Protein AF-A0A3A8WMM4-F1 (afdb_monomer_lite)

Sequence (137 aa):
MWRGNKVFSNFISLGCACPAASSMSKYALRSWSGPFDWLVTERFDKVLHCMENGFEGFLEKEDLERFKGSPLKFRDKKSGFVFLHDQEYPFEDRFEELKQKYQKRIDRFMEEIRKPTCFLRSVIATDELSYIVKNKG

Structure (mmCIF, N/CA/C/O backbone):
data_AF-A0A3A8WMM4-F1
#
_entry.id   AF-A0A3A8WMM4-F1
#
loop_
_atom_site.group_PDB
_atom_site.id
_atom_site.type_symbol
_atom_site.label_atom_id
_atom_site.label_alt_id
_atom_site.label_comp_id
_atom_site.label_asym_id
_atom_site.label_entity_id
_atom_site.label_seq_id
_atom_site.pdbx_PDB_ins_code
_atom_site.Cartn_x
_atom_site.Cartn_y
_atom_site.Cartn_z
_atom_site.occupancy
_atom_site.B_iso_or_equiv
_atom_site.auth_seq_id
_atom_site.auth_comp_id
_atom_site.auth_asym_id
_atom_site.auth_atom_id
_atom_site.pdbx_PDB_model_num
ATOM 1 N N . MET A 1 1 ? 35.352 -7.140 -9.644 1.00 38.59 1 MET A N 1
ATOM 2 C CA . MET A 1 1 ? 34.186 -6.248 -9.456 1.00 38.59 1 MET A CA 1
ATOM 3 C C . MET A 1 1 ? 33.245 -6.475 -10.632 1.00 38.59 1 MET A C 1
ATOM 5 O O . MET A 1 1 ? 33.563 -6.040 -11.730 1.00 38.59 1 MET A O 1
ATOM 9 N N . TRP A 1 2 ? 32.175 -7.256 -10.462 1.00 41.44 2 TRP A N 1
ATOM 10 C CA . TRP A 1 2 ? 31.250 -7.553 -11.563 1.00 41.44 2 TRP A CA 1
ATOM 11 C C . TRP A 1 2 ? 30.508 -6.273 -11.972 1.00 41.44 2 TRP A C 1
ATOM 13 O O . TRP A 1 2 ? 29.744 -5.718 -11.189 1.00 41.44 2 TRP A O 1
ATOM 23 N N . ARG A 1 3 ? 30.767 -5.796 -13.193 1.00 47.44 3 ARG A N 1
ATOM 24 C CA . ARG A 1 3 ? 30.033 -4.714 -13.863 1.00 47.44 3 ARG A CA 1
ATOM 25 C C . ARG A 1 3 ? 29.153 -5.334 -14.951 1.00 47.44 3 ARG A C 1
ATOM 27 O O . ARG A 1 3 ? 29.398 -5.145 -16.135 1.00 47.44 3 ARG A O 1
ATOM 34 N N . GLY A 1 4 ? 28.182 -6.150 -14.548 1.00 52.91 4 GLY A N 1
ATOM 35 C CA . GLY A 1 4 ? 27.105 -6.544 -15.457 1.00 52.91 4 GLY A CA 1
ATOM 36 C C . GLY A 1 4 ? 26.182 -5.346 -15.669 1.00 52.91 4 GLY A C 1
ATOM 37 O O . GLY A 1 4 ? 25.879 -4.649 -14.699 1.00 52.91 4 GLY A O 1
ATOM 38 N N . ASN A 1 5 ? 25.760 -5.085 -16.910 1.00 58.12 5 ASN A N 1
ATOM 39 C CA . ASN A 1 5 ? 24.732 -4.082 -17.201 1.00 58.12 5 ASN A CA 1
ATOM 40 C C . ASN A 1 5 ? 23.542 -4.310 -16.266 1.00 58.12 5 ASN A C 1
ATOM 42 O O . ASN A 1 5 ? 22.957 -5.393 -16.249 1.00 58.12 5 ASN A O 1
ATOM 46 N N . LYS A 1 6 ? 23.214 -3.312 -15.443 1.00 62.56 6 LYS A N 1
ATOM 47 C CA . LYS A 1 6 ? 22.119 -3.422 -14.482 1.00 62.56 6 LYS A CA 1
ATOM 48 C C . LYS A 1 6 ? 20.804 -3.400 -15.272 1.00 62.56 6 LYS A C 1
ATOM 50 O O . LYS A 1 6 ? 20.328 -2.333 -15.637 1.00 62.56 6 LYS A O 1
ATOM 55 N N . VAL A 1 7 ? 20.259 -4.581 -15.575 1.00 84.88 7 VAL A N 1
ATOM 56 C CA . VAL A 1 7 ? 19.020 -4.751 -16.366 1.00 84.88 7 VAL A CA 1
ATOM 57 C C . VAL A 1 7 ? 17.821 -4.097 -15.672 1.00 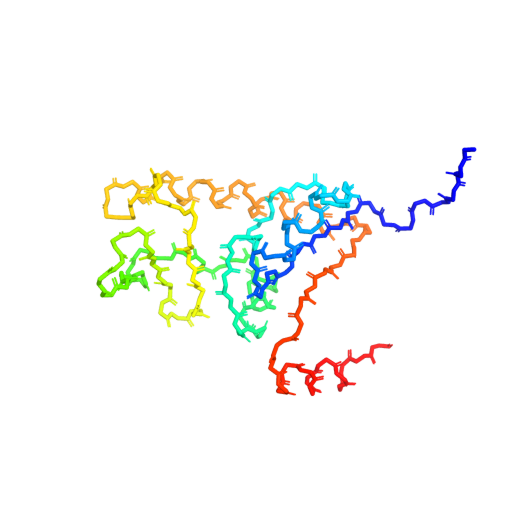84.88 7 VAL A C 1
ATOM 59 O O . VAL A 1 7 ? 16.932 -3.575 -16.334 1.00 84.88 7 VAL A O 1
ATOM 62 N N . PHE A 1 8 ? 17.834 -4.063 -14.336 1.00 87.44 8 PHE A N 1
ATOM 63 C CA . PHE A 1 8 ? 16.804 -3.427 -13.521 1.00 87.44 8 PHE A CA 1
ATOM 64 C C . PHE A 1 8 ? 17.380 -2.278 -12.689 1.00 87.44 8 PHE A C 1
ATOM 66 O O . PHE A 1 8 ? 18.410 -2.411 -12.021 1.00 87.44 8 PHE A O 1
ATOM 73 N N . SER A 1 9 ? 16.684 -1.144 -12.706 1.00 88.00 9 SER A N 1
ATOM 74 C CA . SER A 1 9 ? 16.907 -0.012 -11.807 1.00 88.00 9 SER A CA 1
ATOM 75 C C . SER A 1 9 ? 16.314 -0.265 -10.421 1.00 88.00 9 SER A C 1
ATOM 77 O O . SER A 1 9 ? 16.898 0.171 -9.430 1.00 88.00 9 SER A O 1
ATOM 79 N N . ASN A 1 10 ? 15.203 -1.008 -10.349 1.00 88.75 10 ASN A N 1
ATOM 80 C CA . ASN A 1 10 ? 14.455 -1.233 -9.117 1.00 88.75 10 ASN A CA 1
ATOM 81 C C . ASN A 1 10 ? 14.131 -2.705 -8.871 1.00 88.75 10 ASN A C 1
ATOM 83 O O . ASN A 1 10 ? 13.841 -3.454 -9.801 1.00 88.75 10 ASN A O 1
ATOM 87 N N . PHE A 1 11 ? 14.117 -3.080 -7.593 1.00 89.88 11 PHE A N 1
ATOM 88 C CA . PHE A 1 11 ? 13.538 -4.328 -7.109 1.00 89.88 11 PHE A CA 1
ATOM 89 C C . PHE A 1 11 ? 12.519 -3.983 -6.025 1.00 89.88 11 PHE A C 1
ATOM 91 O O . PHE A 1 11 ? 12.879 -3.407 -4.993 1.00 89.88 11 PHE A O 1
ATOM 98 N N . ILE A 1 12 ? 11.249 -4.295 -6.276 1.00 89.25 12 ILE A N 1
ATOM 99 C CA . ILE A 1 12 ? 10.125 -3.847 -5.446 1.00 89.25 12 ILE A CA 1
ATOM 100 C C . ILE A 1 12 ? 9.295 -5.050 -5.002 1.00 89.25 12 ILE A C 1
ATOM 102 O O . ILE A 1 12 ? 8.977 -5.920 -5.811 1.00 89.25 12 ILE A O 1
ATOM 106 N N . SER A 1 13 ? 8.932 -5.093 -3.718 1.00 87.81 13 SER A N 1
ATOM 107 C CA . SER A 1 13 ? 8.003 -6.096 -3.200 1.00 87.81 13 SER A CA 1
ATOM 108 C C . SER A 1 13 ? 6.564 -5.744 -3.579 1.00 87.81 13 SER A C 1
ATOM 110 O O . SER A 1 13 ? 6.132 -4.606 -3.400 1.00 87.81 13 SER A O 1
ATOM 112 N N . LEU A 1 14 ? 5.798 -6.735 -4.030 1.00 88.00 14 LEU A N 1
ATOM 113 C CA . LEU A 1 14 ? 4.341 -6.652 -4.196 1.00 88.00 14 LEU A CA 1
ATOM 114 C C . LEU A 1 14 ? 3.589 -7.289 -3.012 1.00 88.00 14 LEU A C 1
ATOM 116 O O . LEU A 1 14 ? 2.450 -7.747 -3.140 1.00 88.00 14 LEU A O 1
ATOM 120 N N . GLY A 1 15 ? 4.237 -7.341 -1.846 1.00 80.62 15 GLY A N 1
ATOM 121 C CA . GLY A 1 15 ? 3.640 -7.779 -0.589 1.00 80.62 15 GLY A CA 1
ATOM 122 C C . GLY A 1 15 ? 3.518 -9.296 -0.481 1.00 80.62 15 GLY A C 1
ATOM 123 O O . GLY A 1 15 ? 4.514 -10.016 -0.536 1.00 80.62 15 GLY A O 1
ATOM 124 N N . CYS A 1 16 ? 2.292 -9.773 -0.271 1.00 74.75 16 CYS A N 1
ATOM 125 C CA . CYS A 1 16 ? 1.933 -11.105 0.224 1.00 74.75 16 CYS A CA 1
ATOM 126 C C . CYS A 1 16 ? 2.277 -11.322 1.699 1.00 74.75 16 CYS A C 1
ATOM 128 O O . CYS A 1 16 ? 1.391 -11.673 2.476 1.00 74.75 16 CYS A O 1
ATOM 130 N N . ALA A 1 17 ? 3.525 -11.078 2.096 1.00 75.00 17 ALA A N 1
ATOM 131 C CA . ALA A 1 17 ? 3.946 -11.147 3.487 1.00 75.00 17 ALA A CA 1
ATOM 132 C C . ALA A 1 17 ? 5.220 -10.318 3.742 1.00 75.00 17 ALA A C 1
ATOM 134 O O . ALA A 1 17 ? 6.117 -10.243 2.898 1.00 75.00 17 ALA A O 1
ATOM 135 N N . CYS A 1 18 ? 5.353 -9.767 4.954 1.00 68.69 18 CYS A N 1
ATOM 136 C CA . CYS A 1 18 ? 6.519 -8.976 5.368 1.00 68.69 18 CYS A CA 1
ATOM 137 C C . CYS A 1 18 ? 7.892 -9.699 5.323 1.00 68.69 18 CYS A C 1
ATOM 139 O O . CYS A 1 18 ? 8.910 -9.000 5.212 1.00 68.69 18 CYS A O 1
ATOM 141 N N . PRO A 1 19 ? 8.006 -11.051 5.329 1.00 75.19 19 PRO A N 1
ATOM 142 C CA . PRO A 1 19 ? 9.292 -11.721 5.137 1.00 75.19 19 PRO A CA 1
ATOM 143 C C . PRO A 1 19 ? 9.917 -11.483 3.760 1.00 75.19 19 PRO A C 1
ATOM 145 O O . PRO A 1 19 ? 11.144 -11.502 3.662 1.00 75.19 19 PRO A O 1
ATOM 148 N N . ALA A 1 20 ? 9.125 -11.219 2.712 1.00 72.50 20 ALA A N 1
ATOM 149 C CA . ALA A 1 20 ? 9.661 -10.908 1.386 1.00 72.50 20 ALA A CA 1
ATOM 150 C C . ALA A 1 20 ? 10.460 -9.594 1.425 1.00 72.50 20 ALA A C 1
ATOM 152 O O . ALA A 1 20 ? 11.654 -9.576 1.120 1.00 72.50 20 ALA A O 1
ATOM 153 N N . ALA A 1 21 ? 9.846 -8.518 1.929 1.00 72.00 21 ALA A N 1
ATOM 154 C CA . ALA A 1 21 ? 10.505 -7.222 2.095 1.00 72.00 21 ALA A CA 1
ATOM 155 C C . ALA A 1 21 ? 11.683 -7.281 3.090 1.00 72.00 21 ALA A C 1
ATOM 157 O O . ALA A 1 21 ? 12.738 -6.677 2.858 1.00 72.00 21 ALA A O 1
ATOM 158 N N . SER A 1 22 ? 11.545 -8.056 4.172 1.00 72.12 22 SER A N 1
ATOM 159 C CA . SER A 1 22 ? 12.628 -8.293 5.138 1.00 72.12 22 SER A CA 1
ATOM 160 C C . SER A 1 22 ? 13.824 -9.001 4.496 1.00 72.12 22 SER A C 1
ATOM 162 O O . SER A 1 22 ? 14.967 -8.583 4.684 1.00 72.12 22 SER A O 1
ATOM 164 N N . SER A 1 23 ? 13.576 -10.024 3.676 1.00 75.56 23 SER A N 1
ATOM 165 C CA . SER A 1 23 ? 14.625 -10.760 2.962 1.00 75.56 23 SER A CA 1
ATOM 166 C C . SER A 1 23 ? 15.316 -9.873 1.931 1.00 75.56 23 SER A C 1
ATOM 168 O O . SER A 1 23 ? 16.542 -9.792 1.912 1.00 75.56 23 SER A O 1
ATOM 170 N N . MET A 1 24 ? 14.552 -9.120 1.136 1.00 76.06 24 MET A N 1
ATOM 171 C CA . MET A 1 24 ? 15.120 -8.165 0.180 1.00 76.06 24 MET A CA 1
ATOM 172 C C . MET A 1 24 ? 15.991 -7.105 0.869 1.00 76.06 24 MET A C 1
ATOM 174 O O . MET A 1 24 ? 17.032 -6.730 0.332 1.00 76.06 24 MET A O 1
ATOM 178 N N . SER A 1 25 ? 15.600 -6.645 2.063 1.00 74.50 25 SER A N 1
ATOM 179 C CA . SER A 1 25 ? 16.412 -5.722 2.873 1.00 74.50 25 SER A CA 1
ATOM 180 C C . SER A 1 25 ? 17.721 -6.364 3.317 1.00 74.50 25 SER A C 1
ATOM 182 O O . SER A 1 25 ? 18.783 -5.770 3.147 1.00 74.50 25 SER A O 1
ATOM 184 N N . LYS A 1 26 ? 17.652 -7.592 3.848 1.00 76.88 26 LYS A N 1
ATOM 185 C CA . LYS A 1 26 ? 18.814 -8.343 4.340 1.00 76.88 26 LYS A CA 1
ATOM 186 C C . LYS A 1 26 ? 19.876 -8.546 3.258 1.00 76.88 26 LYS A C 1
ATOM 188 O O . LYS A 1 26 ? 21.063 -8.494 3.558 1.00 76.88 26 LYS A O 1
ATOM 193 N N . TYR A 1 27 ? 19.454 -8.755 2.013 1.00 80.44 27 TYR A N 1
ATOM 194 C CA . TYR A 1 27 ? 20.355 -8.988 0.881 1.00 80.44 27 TYR A CA 1
ATOM 195 C C . TYR A 1 27 ? 20.645 -7.729 0.047 1.00 80.44 27 TYR A C 1
ATOM 197 O O . TYR A 1 27 ? 21.159 -7.848 -1.060 1.00 80.44 27 TYR A O 1
ATOM 205 N N . ALA A 1 28 ? 20.322 -6.531 0.558 1.00 78.19 28 ALA A N 1
ATOM 206 C CA . ALA A 1 28 ? 20.517 -5.244 -0.128 1.00 78.19 28 ALA A CA 1
ATOM 207 C C . ALA A 1 28 ? 19.881 -5.168 -1.534 1.00 78.19 28 ALA A C 1
ATOM 209 O O . ALA A 1 28 ? 20.305 -4.388 -2.386 1.00 78.19 28 ALA A O 1
ATOM 210 N N . LEU A 1 29 ? 18.845 -5.977 -1.771 1.00 77.25 29 LEU A N 1
ATOM 211 C CA . LEU A 1 29 ? 18.072 -5.979 -3.010 1.00 77.25 29 LEU A CA 1
ATOM 212 C C . LEU A 1 29 ? 16.959 -4.937 -2.961 1.00 77.25 29 LEU A C 1
ATOM 214 O O . LEU A 1 29 ? 16.565 -4.420 -3.996 1.00 77.25 29 LEU A O 1
ATOM 218 N N . ARG A 1 30 ? 16.450 -4.605 -1.771 1.00 79.31 30 ARG A N 1
ATOM 219 C CA . ARG A 1 30 ? 15.355 -3.644 -1.633 1.00 79.31 30 ARG A CA 1
ATOM 220 C C . ARG A 1 30 ? 15.831 -2.219 -1.907 1.00 79.31 30 ARG A C 1
ATOM 222 O O . ARG A 1 30 ? 16.600 -1.670 -1.122 1.00 79.31 30 ARG A O 1
ATOM 229 N N . SER A 1 31 ? 15.304 -1.601 -2.964 1.00 78.94 31 SER A N 1
ATOM 230 C CA . SER A 1 31 ? 15.635 -0.213 -3.305 1.00 78.94 31 SER A CA 1
ATOM 231 C C . SER A 1 31 ? 15.124 0.789 -2.259 1.00 78.94 31 SER A C 1
ATOM 233 O O . SER A 1 31 ? 15.801 1.771 -1.960 1.00 78.94 31 SER A O 1
ATOM 235 N N . TRP A 1 32 ? 13.912 0.578 -1.733 1.00 85.88 32 TRP A N 1
ATOM 236 C CA . TRP A 1 32 ? 13.233 1.461 -0.776 1.00 85.88 32 TRP A CA 1
ATOM 237 C C . TRP A 1 32 ? 11.954 0.814 -0.217 1.00 85.88 32 TRP A C 1
ATOM 239 O O . TRP A 1 32 ? 11.556 -0.253 -0.675 1.00 85.88 32 TRP A O 1
ATOM 249 N N . SER A 1 33 ? 11.328 1.450 0.785 1.00 84.69 33 SER A N 1
ATOM 250 C CA . SER A 1 33 ? 10.089 0.958 1.406 1.00 84.69 33 SER A CA 1
ATOM 251 C C . SER A 1 33 ? 8.847 1.200 0.544 1.00 84.69 33 SER A C 1
ATOM 253 O O . SER A 1 33 ? 8.334 2.320 0.530 1.00 84.69 33 SER A O 1
ATOM 255 N N . GLY A 1 34 ? 8.365 0.150 -0.125 1.00 89.19 34 GLY A N 1
ATOM 256 C CA . GLY A 1 34 ? 7.174 0.137 -0.981 1.00 89.19 34 GLY A CA 1
ATOM 257 C C . GLY A 1 34 ? 5.840 0.338 -0.250 1.00 89.19 34 GLY A C 1
ATOM 258 O O . GLY A 1 34 ? 5.771 0.130 0.966 1.00 89.19 34 GLY A O 1
ATOM 259 N N . PRO A 1 35 ? 4.752 0.684 -0.971 1.00 92.38 35 PRO A N 1
ATOM 260 C CA . PRO A 1 35 ? 3.402 0.694 -0.403 1.00 92.38 35 PRO A CA 1
ATOM 261 C C . PRO A 1 35 ? 2.960 -0.706 0.057 1.00 92.38 35 PRO A C 1
ATOM 263 O 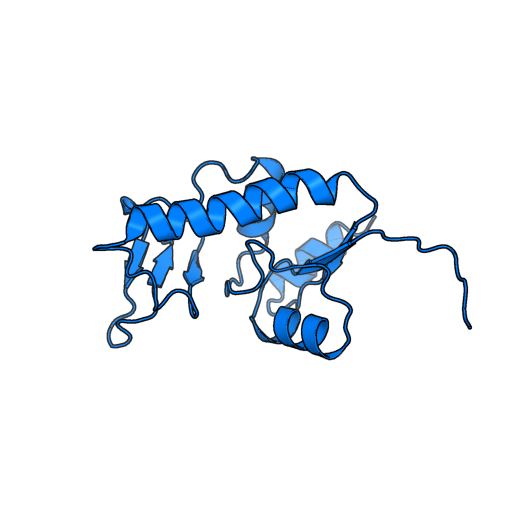O . PRO A 1 35 ? 2.249 -0.815 1.048 1.00 92.38 35 PRO A O 1
ATOM 266 N N . PHE A 1 36 ? 3.445 -1.777 -0.585 1.00 91.50 36 PHE A N 1
ATOM 267 C CA . PHE A 1 36 ? 3.083 -3.162 -0.255 1.00 91.50 36 PHE A CA 1
ATOM 268 C C . PHE A 1 36 ? 4.058 -3.881 0.693 1.00 91.50 36 PHE A C 1
ATOM 270 O O . PHE A 1 36 ? 3.751 -4.978 1.150 1.00 91.50 36 PHE A O 1
ATOM 277 N N . ASP A 1 37 ? 5.217 -3.295 1.019 1.00 83.88 37 ASP A N 1
ATOM 278 C CA . ASP A 1 37 ? 6.294 -3.963 1.780 1.00 83.88 37 ASP A CA 1
ATOM 279 C C . ASP A 1 37 ? 5.848 -4.531 3.134 1.00 83.88 37 ASP A C 1
ATOM 281 O O . ASP A 1 37 ? 6.359 -5.553 3.594 1.00 83.88 37 ASP A O 1
ATOM 285 N N . TRP A 1 38 ? 4.912 -3.839 3.778 1.00 81.31 38 TRP A N 1
ATOM 286 C CA . TRP A 1 38 ? 4.454 -4.126 5.136 1.00 81.31 38 TRP A CA 1
ATOM 287 C C . TRP A 1 38 ? 2.996 -4.584 5.178 1.00 81.31 38 TRP A C 1
ATOM 289 O O . TRP A 1 38 ? 2.428 -4.710 6.265 1.00 81.31 38 TRP A O 1
ATOM 299 N N . LEU A 1 39 ? 2.413 -4.835 4.003 1.00 87.19 39 LEU A N 1
ATOM 300 C CA . LEU A 1 39 ? 1.051 -5.319 3.856 1.00 87.19 39 LEU A CA 1
ATOM 301 C C . LEU A 1 39 ? 1.047 -6.834 3.707 1.00 87.19 39 LEU A C 1
ATOM 303 O O . LEU A 1 39 ? 1.825 -7.415 2.946 1.00 87.19 39 LEU A O 1
ATOM 307 N N . VAL A 1 40 ? 0.130 -7.473 4.422 1.00 87.31 40 VAL A N 1
ATOM 308 C CA . VAL A 1 40 ? -0.194 -8.885 4.213 1.00 87.31 40 VAL A CA 1
ATOM 309 C C . VAL A 1 40 ? -1.465 -8.958 3.380 1.00 87.31 40 VAL A C 1
ATOM 311 O O . VAL A 1 40 ? -2.456 -8.301 3.701 1.00 87.31 40 VAL A O 1
ATOM 314 N N . THR A 1 41 ? -1.413 -9.717 2.284 1.00 86.38 41 THR A N 1
ATOM 315 C CA . THR A 1 41 ? -2.561 -9.921 1.395 1.00 86.38 41 THR A CA 1
ATOM 316 C C . THR A 1 41 ? -2.393 -11.135 0.487 1.00 86.38 41 THR A C 1
ATOM 318 O O . THR A 1 41 ? -1.427 -11.247 -0.271 1.00 86.38 41 THR A O 1
ATOM 321 N N . GLU A 1 42 ? -3.389 -12.012 0.512 1.00 83.31 42 GLU A N 1
ATOM 322 C CA . GLU A 1 42 ? -3.552 -13.114 -0.447 1.00 83.31 42 GLU A CA 1
ATOM 323 C C . GLU A 1 42 ? -4.190 -12.638 -1.763 1.00 83.31 42 GLU A C 1
ATOM 325 O O . GLU A 1 42 ? -4.156 -13.332 -2.772 1.00 83.31 42 GLU A O 1
ATOM 330 N N . ARG A 1 43 ? -4.744 -11.421 -1.782 1.00 86.88 43 ARG A N 1
ATOM 331 C CA . ARG A 1 43 ? -5.499 -10.865 -2.907 1.00 86.88 43 ARG A CA 1
ATOM 332 C C . ARG A 1 43 ? -4.572 -10.211 -3.925 1.00 86.88 43 ARG A C 1
ATOM 334 O O . ARG A 1 43 ? -4.424 -8.988 -3.953 1.00 86.88 43 ARG A O 1
ATOM 341 N N . PHE A 1 44 ? -3.926 -11.029 -4.755 1.00 89.44 44 PHE A N 1
ATOM 342 C CA . PHE A 1 44 ? -3.070 -10.525 -5.833 1.00 89.44 44 PHE A CA 1
ATOM 343 C C . PHE A 1 44 ? -3.843 -9.648 -6.831 1.00 89.44 44 PHE A C 1
ATOM 345 O O . PHE A 1 44 ? -3.326 -8.624 -7.268 1.00 89.44 44 PHE A O 1
ATOM 352 N N . ASP A 1 45 ? -5.113 -9.969 -7.093 1.00 90.50 45 ASP A N 1
ATOM 353 C CA . ASP A 1 45 ? -6.028 -9.148 -7.895 1.00 90.50 45 ASP A CA 1
ATOM 354 C C . ASP A 1 45 ? -6.142 -7.710 -7.369 1.00 90.50 45 ASP A C 1
ATOM 356 O O . ASP A 1 45 ? -6.153 -6.759 -8.145 1.00 90.50 45 ASP A O 1
ATOM 360 N N . LYS A 1 46 ? -6.167 -7.529 -6.043 1.00 92.62 46 LYS A N 1
ATOM 361 C CA . LYS A 1 46 ? -6.237 -6.201 -5.419 1.00 92.62 46 LYS A CA 1
ATOM 362 C C . LYS A 1 46 ? -4.923 -5.439 -5.516 1.00 92.62 46 LYS A C 1
ATOM 364 O O . LYS A 1 46 ? -4.949 -4.223 -5.668 1.00 92.62 46 LYS A O 1
ATOM 369 N N . VAL A 1 47 ? -3.789 -6.136 -5.471 1.00 92.81 47 VAL A N 1
ATOM 370 C CA . VAL A 1 47 ? -2.476 -5.520 -5.708 1.00 92.81 47 VAL A CA 1
ATOM 371 C C . VAL A 1 47 ? -2.380 -5.004 -7.143 1.00 92.81 47 VAL A C 1
ATOM 373 O O . VAL A 1 47 ? -2.012 -3.848 -7.340 1.00 92.81 47 VAL A O 1
ATOM 376 N N . LEU A 1 48 ? -2.766 -5.824 -8.128 1.00 92.25 48 LEU A N 1
ATOM 377 C CA . LEU A 1 48 ? -2.802 -5.416 -9.535 1.00 92.25 48 LEU A CA 1
ATOM 378 C C . LEU A 1 48 ? -3.761 -4.245 -9.754 1.00 92.25 48 LEU A C 1
ATOM 380 O O . LEU A 1 48 ? -3.361 -3.249 -10.345 1.00 92.25 48 LEU A O 1
ATOM 384 N N . HIS A 1 49 ? -4.966 -4.311 -9.183 1.00 94.38 49 HIS A N 1
ATOM 385 C CA . HIS A 1 49 ? -5.946 -3.231 -9.278 1.00 94.38 49 HIS A CA 1
ATOM 386 C C . HIS A 1 49 ? -5.386 -1.888 -8.791 1.00 94.38 49 HIS A C 1
ATOM 388 O O . HIS A 1 49 ? -5.525 -0.892 -9.493 1.00 94.38 49 HIS A O 1
ATOM 394 N N . CYS A 1 50 ? -4.696 -1.864 -7.641 1.00 95.38 50 CYS A N 1
ATOM 395 C CA . CYS A 1 50 ? -4.032 -0.653 -7.149 1.00 95.38 50 CYS A CA 1
ATOM 396 C C . CYS A 1 50 ? -2.961 -0.135 -8.117 1.00 95.38 50 CYS A C 1
ATOM 398 O O . CYS A 1 50 ? -2.805 1.069 -8.285 1.00 95.38 50 CYS A O 1
ATOM 400 N N . MET A 1 51 ? -2.193 -1.023 -8.746 1.00 94.44 51 MET A N 1
ATOM 401 C CA . MET A 1 51 ? -1.159 -0.609 -9.696 1.00 94.44 51 MET A CA 1
ATOM 402 C C . MET A 1 51 ? -1.763 -0.049 -10.990 1.00 94.44 51 MET A C 1
ATOM 404 O O . MET A 1 51 ? -1.265 0.941 -11.518 1.00 94.44 51 MET A O 1
ATOM 408 N N . GLU A 1 52 ? -2.836 -0.665 -11.483 1.00 94.50 52 GLU A N 1
ATOM 409 C CA . GLU A 1 52 ? -3.519 -0.293 -12.726 1.00 94.50 52 GLU A CA 1
ATOM 410 C C . GLU A 1 52 ? -4.325 1.003 -12.591 1.00 94.50 52 GLU A C 1
ATOM 412 O O . GLU A 1 52 ? -4.356 1.801 -13.526 1.00 94.50 52 GLU A O 1
ATOM 417 N N . ASN A 1 53 ? -4.947 1.236 -11.430 1.00 96.00 53 ASN A N 1
ATOM 418 C CA . ASN A 1 53 ? -5.766 2.423 -11.171 1.00 96.00 53 ASN A CA 1
ATOM 419 C C . ASN A 1 53 ? -5.006 3.570 -10.477 1.00 96.00 53 ASN A C 1
ATOM 421 O O . ASN A 1 53 ? -5.608 4.579 -10.122 1.00 96.00 53 ASN A O 1
ATOM 425 N N . GLY A 1 54 ? -3.697 3.424 -10.242 1.00 95.31 54 GLY A N 1
ATOM 426 C CA . GLY A 1 54 ? -2.900 4.445 -9.557 1.00 95.31 54 GLY A CA 1
ATOM 427 C C . GLY A 1 54 ? -3.248 4.625 -8.074 1.00 95.31 54 GLY A C 1
ATOM 428 O O . GLY A 1 54 ? -3.110 5.726 -7.550 1.00 95.31 54 GLY A O 1
ATOM 429 N N . PHE A 1 55 ? -3.650 3.548 -7.396 1.00 96.00 55 PHE A N 1
ATOM 430 C CA . PHE A 1 55 ? -4.035 3.488 -5.982 1.00 96.00 55 PHE A CA 1
ATOM 431 C C . PHE A 1 55 ? -5.304 4.285 -5.642 1.00 96.00 55 PHE A C 1
ATOM 433 O O . PHE A 1 55 ? -5.501 4.682 -4.493 1.00 96.00 55 PHE A O 1
ATOM 440 N N . GLU A 1 56 ? -6.193 4.493 -6.614 1.00 94.44 56 GLU A N 1
ATOM 441 C CA . GLU A 1 56 ? -7.499 5.099 -6.357 1.00 94.44 56 GLU A CA 1
ATOM 442 C C . GLU A 1 56 ? -8.289 4.264 -5.332 1.00 94.44 56 GLU A C 1
ATOM 444 O O . GLU A 1 56 ? -8.405 3.040 -5.458 1.00 94.44 56 GLU A O 1
ATOM 449 N N . GLY A 1 57 ? -8.806 4.932 -4.293 1.00 91.56 57 GLY A N 1
ATOM 450 C CA . GLY A 1 57 ? -9.542 4.301 -3.194 1.00 91.56 57 GLY A CA 1
ATOM 451 C C . GLY A 1 57 ? -8.682 3.468 -2.237 1.00 91.56 57 GLY A C 1
ATOM 452 O O . GLY A 1 57 ? -9.220 2.674 -1.464 1.00 91.56 57 GLY A O 1
ATOM 453 N N . PHE A 1 58 ? -7.352 3.590 -2.290 1.00 94.19 58 PHE A N 1
ATOM 454 C CA . PHE A 1 58 ? -6.463 2.929 -1.338 1.00 94.19 58 PHE A CA 1
ATOM 455 C C . PHE A 1 58 ? -6.504 3.628 0.028 1.00 94.19 58 PHE A C 1
ATOM 457 O O . PHE A 1 58 ? -6.271 4.833 0.117 1.00 94.19 58 PHE A O 1
ATOM 464 N N . LEU A 1 59 ? -6.681 2.842 1.101 1.00 93.44 59 LEU A N 1
ATOM 465 C CA . LEU A 1 59 ? -6.634 3.311 2.492 1.00 93.44 59 LEU A CA 1
ATOM 466 C C . LEU A 1 59 ? -7.701 4.385 2.795 1.00 93.44 59 LEU A C 1
ATOM 468 O O . LEU A 1 59 ? -7.388 5.465 3.294 1.00 93.44 59 LEU A O 1
ATOM 472 N N . GLU A 1 60 ? -8.970 4.078 2.523 1.00 95.25 60 GLU A N 1
ATOM 473 C CA . GLU A 1 60 ? -10.101 4.925 2.928 1.00 95.25 60 GLU A CA 1
ATOM 474 C C . GLU A 1 60 ? -10.519 4.639 4.374 1.00 95.25 60 GLU A C 1
ATOM 476 O O . GLU A 1 60 ? -10.661 3.479 4.772 1.00 95.25 60 GLU A O 1
ATOM 481 N N . LYS A 1 61 ? -10.710 5.694 5.180 1.00 94.81 61 LYS A N 1
ATOM 482 C CA . LYS A 1 61 ? -10.895 5.579 6.640 1.00 94.81 61 LYS A CA 1
ATOM 483 C C . LYS A 1 61 ? -12.109 4.722 6.996 1.00 94.81 61 LYS A C 1
ATOM 485 O O . LYS A 1 61 ? -12.065 3.947 7.947 1.00 94.81 61 LYS A O 1
ATOM 490 N N . GLU A 1 62 ? -13.174 4.838 6.215 1.00 95.00 62 GLU A N 1
ATOM 491 C CA . GLU A 1 62 ? -14.459 4.157 6.394 1.00 95.00 62 GLU A CA 1
ATOM 492 C C . GLU A 1 62 ? -14.359 2.641 6.129 1.00 95.00 62 GLU A C 1
ATOM 494 O O . GLU A 1 62 ? -15.159 1.833 6.630 1.00 95.00 62 GLU A O 1
ATOM 499 N N . ASP A 1 63 ? -13.342 2.240 5.366 1.00 95.19 63 ASP A N 1
ATOM 500 C CA . ASP A 1 63 ? -13.066 0.854 5.015 1.00 95.19 63 ASP A CA 1
ATOM 501 C C . ASP A 1 63 ? -12.096 0.173 5.989 1.00 95.19 63 ASP A C 1
ATOM 503 O O . ASP A 1 63 ? -11.937 -1.050 5.926 1.00 95.19 63 ASP A O 1
ATOM 507 N N . LEU A 1 64 ? -11.510 0.915 6.936 1.00 94.50 64 LEU A N 1
ATOM 508 C CA . LEU A 1 64 ? -10.595 0.369 7.936 1.00 94.50 64 LEU A CA 1
ATOM 509 C C . LEU A 1 64 ? -11.333 -0.248 9.124 1.00 94.50 64 LEU A C 1
ATOM 511 O O . LEU A 1 64 ? -12.299 0.299 9.655 1.00 94.50 64 LEU A O 1
ATOM 515 N N . GLU A 1 65 ? -10.841 -1.396 9.585 1.00 93.25 65 GLU A N 1
ATOM 516 C CA . GLU A 1 65 ? -11.314 -2.020 10.816 1.00 93.25 65 GLU A CA 1
ATOM 517 C C . GLU A 1 65 ? -10.193 -2.671 11.629 1.00 93.25 65 GLU A C 1
ATOM 519 O O . GLU A 1 65 ? -9.216 -3.204 11.096 1.00 93.25 65 GLU A O 1
ATOM 524 N N . ARG A 1 66 ? -10.355 -2.653 12.955 1.00 91.62 66 ARG A N 1
ATOM 525 C CA . ARG A 1 66 ? -9.431 -3.282 13.902 1.00 91.62 66 ARG A CA 1
ATOM 526 C C . ARG A 1 66 ? -9.632 -4.790 13.963 1.00 91.62 66 ARG A C 1
ATOM 528 O O . ARG A 1 66 ? -10.753 -5.295 13.922 1.00 91.62 66 ARG A O 1
ATOM 535 N N . PHE A 1 67 ? -8.540 -5.512 14.190 1.00 86.81 67 PHE A N 1
ATOM 536 C CA . PHE A 1 67 ? -8.637 -6.910 14.595 1.00 86.81 67 PHE A CA 1
ATOM 537 C C . PHE A 1 67 ? -9.068 -7.003 16.061 1.00 86.81 67 PHE A C 1
ATOM 539 O O . PHE A 1 67 ? -8.469 -6.378 16.941 1.00 86.81 67 PHE A O 1
ATOM 546 N N . LYS A 1 68 ? -10.073 -7.838 16.348 1.00 81.75 68 LYS A N 1
ATOM 547 C CA . LYS A 1 68 ? -10.459 -8.152 17.731 1.00 81.75 68 LYS A CA 1
ATOM 548 C C . LYS A 1 68 ? -9.248 -8.708 18.489 1.00 81.75 68 LYS A C 1
ATOM 550 O O . LYS A 1 68 ? -8.593 -9.632 18.017 1.00 81.75 68 LYS A O 1
ATOM 555 N N . GLY A 1 69 ? -8.940 -8.128 19.649 1.00 78.50 69 GLY A N 1
ATOM 556 C CA . GLY A 1 69 ? -7.808 -8.547 20.483 1.00 78.50 69 GLY A CA 1
ATOM 557 C C . GLY A 1 69 ? -6.423 -8.138 19.964 1.00 78.50 69 GLY A C 1
ATOM 558 O O . GLY A 1 69 ? -5.423 -8.532 20.557 1.00 78.50 69 GLY A O 1
ATOM 559 N N . SER A 1 70 ? -6.327 -7.344 18.889 1.00 78.69 70 SER A N 1
ATOM 560 C CA . SER A 1 70 ? -5.050 -6.799 18.417 1.00 78.69 70 SER A CA 1
ATOM 561 C C . SER A 1 70 ? -5.183 -5.307 18.092 1.00 78.69 70 SER A C 1
ATOM 563 O O . SER A 1 70 ? -5.394 -4.942 16.935 1.00 78.69 70 SER A O 1
ATOM 565 N N . PRO A 1 71 ? -5.047 -4.421 19.101 1.00 71.69 71 PRO A N 1
ATOM 566 C CA . PRO A 1 71 ? -5.325 -2.991 18.945 1.00 71.69 71 PRO A CA 1
ATOM 567 C C . PRO A 1 71 ? -4.382 -2.299 17.961 1.00 71.69 71 PRO A C 1
ATOM 569 O O . PRO A 1 71 ? -4.692 -1.228 17.464 1.00 71.69 71 PRO A O 1
ATOM 572 N N . LEU A 1 72 ? -3.242 -2.913 17.648 1.00 78.81 72 LEU A N 1
ATOM 573 C CA . LEU A 1 72 ? -2.210 -2.326 16.801 1.00 78.81 72 LEU A CA 1
ATOM 574 C C . LEU A 1 72 ? -2.284 -2.787 15.338 1.00 78.81 72 LEU A C 1
ATOM 576 O O . LEU A 1 72 ? -1.529 -2.293 14.507 1.00 78.81 72 LEU A O 1
ATOM 580 N N . LYS A 1 73 ? -3.187 -3.720 15.017 1.00 89.12 73 LYS A N 1
ATOM 581 C CA . LYS A 1 73 ? -3.390 -4.241 13.662 1.00 89.12 73 LYS A CA 1
ATOM 582 C C . LYS A 1 73 ? -4.742 -3.790 13.141 1.00 89.12 73 LYS A C 1
ATOM 584 O O . LYS A 1 73 ? -5.729 -3.772 13.880 1.00 89.12 73 LYS A O 1
ATOM 589 N N . PHE A 1 74 ? -4.801 -3.482 11.859 1.00 92.38 74 PHE A N 1
ATOM 590 C CA . PHE A 1 74 ? -6.053 -3.173 11.182 1.00 92.38 74 PHE A CA 1
ATOM 591 C C . PHE A 1 74 ? -6.028 -3.715 9.760 1.00 92.38 74 PHE A C 1
ATOM 593 O O . PHE A 1 74 ? -4.974 -4.104 9.247 1.00 92.38 74 PHE A O 1
ATOM 600 N N . ARG A 1 75 ? -7.201 -3.802 9.148 1.00 93.50 75 ARG A N 1
ATOM 601 C CA . ARG A 1 75 ? -7.350 -4.202 7.754 1.00 93.50 75 ARG A CA 1
ATOM 602 C C . ARG A 1 75 ? -8.276 -3.260 7.016 1.00 93.50 75 ARG A C 1
ATOM 604 O O . ARG A 1 75 ? -9.176 -2.685 7.618 1.00 93.50 75 ARG A O 1
ATOM 611 N N . ASP A 1 76 ? -8.063 -3.169 5.718 1.00 94.19 76 ASP A N 1
ATOM 612 C CA . ASP A 1 76 ? -9.024 -2.610 4.779 1.00 94.19 76 ASP A CA 1
ATOM 613 C C . ASP A 1 76 ? -9.986 -3.729 4.350 1.00 94.19 76 ASP A C 1
ATOM 615 O O . ASP A 1 76 ? -9.571 -4.775 3.843 1.00 94.19 76 ASP A O 1
ATOM 619 N N . LYS A 1 77 ? -11.282 -3.523 4.587 1.00 93.81 77 LYS A N 1
ATOM 620 C CA . LYS A 1 77 ? -12.347 -4.493 4.291 1.00 93.81 77 LYS A CA 1
ATOM 621 C C . LYS A 1 77 ? -12.537 -4.749 2.796 1.00 93.81 77 LYS A C 1
ATOM 623 O O . LYS A 1 77 ? -12.936 -5.852 2.426 1.00 93.81 77 LYS A O 1
ATOM 628 N N . LYS A 1 78 ? -12.299 -3.752 1.939 1.00 91.56 78 LYS A N 1
ATOM 629 C CA . LYS A 1 78 ? -12.535 -3.839 0.490 1.00 91.56 78 LYS A CA 1
ATOM 630 C C . LYS A 1 78 ? -11.395 -4.544 -0.231 1.00 91.56 78 LYS A C 1
ATOM 632 O O . LYS A 1 78 ? -11.638 -5.348 -1.136 1.00 91.56 78 LYS A O 1
ATOM 637 N N . SER A 1 79 ? -10.158 -4.226 0.140 1.00 91.00 79 SER A N 1
ATOM 638 C CA . SER A 1 79 ? -8.962 -4.822 -0.467 1.00 91.00 79 SER A CA 1
ATOM 639 C C . SER A 1 79 ? -8.507 -6.098 0.245 1.00 91.00 79 SER A C 1
ATOM 641 O O . SER A 1 79 ? -7.861 -6.951 -0.362 1.00 91.00 79 SER A O 1
ATOM 643 N N . GLY A 1 80 ? -8.847 -6.253 1.526 1.00 90.94 80 GLY A N 1
ATOM 644 C CA . GLY A 1 80 ? -8.313 -7.309 2.381 1.00 90.94 80 GLY A CA 1
ATOM 645 C C . GLY A 1 80 ? -6.869 -7.058 2.824 1.00 90.94 80 GLY A C 1
ATOM 646 O O . GLY A 1 80 ? -6.261 -7.950 3.414 1.00 90.94 80 GLY A O 1
ATOM 647 N N . PHE A 1 81 ? -6.301 -5.876 2.554 1.00 92.94 81 PHE A N 1
ATOM 648 C CA . PHE A 1 81 ? -4.950 -5.533 2.987 1.00 92.94 81 PHE A CA 1
ATOM 649 C C . PHE A 1 81 ? -4.874 -5.440 4.505 1.00 92.94 81 PHE A C 1
ATOM 651 O O . PHE A 1 81 ? -5.662 -4.742 5.141 1.00 92.94 81 PHE A O 1
ATOM 658 N N . VAL A 1 82 ? -3.901 -6.138 5.083 1.00 92.56 82 VAL A N 1
ATOM 659 C CA . VAL A 1 82 ? -3.654 -6.153 6.523 1.00 92.56 82 VAL A CA 1
ATOM 660 C C . VAL A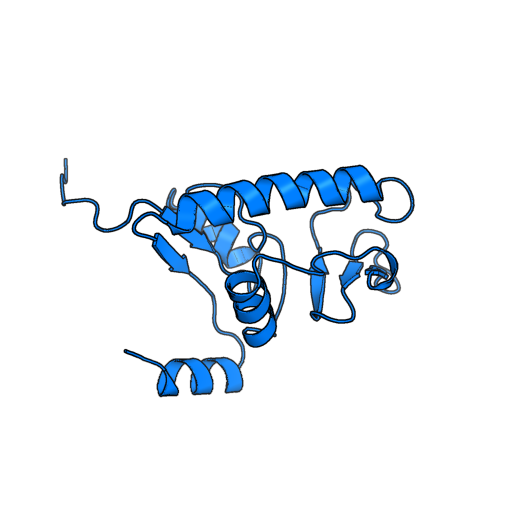 1 82 ? -2.407 -5.340 6.843 1.00 92.56 82 VAL A C 1
ATOM 662 O O . VAL A 1 82 ? -1.316 -5.626 6.346 1.00 92.56 82 VAL A O 1
ATOM 665 N N . PHE A 1 83 ? -2.573 -4.369 7.735 1.00 92.00 83 PHE A N 1
ATOM 666 C CA . PHE A 1 83 ? -1.554 -3.429 8.178 1.00 92.00 83 PHE A CA 1
ATOM 667 C C . PHE A 1 83 ? -1.035 -3.871 9.551 1.00 92.00 83 PHE A C 1
ATOM 669 O O . PHE A 1 83 ? -1.713 -3.735 10.573 1.00 92.00 83 PHE A O 1
ATOM 676 N N . LEU A 1 84 ? 0.164 -4.462 9.576 1.00 87.12 84 LEU A N 1
ATOM 677 C CA . LEU A 1 84 ? 0.753 -5.037 10.797 1.00 87.12 84 LEU A CA 1
ATOM 678 C C . LEU A 1 84 ? 1.712 -4.092 11.531 1.00 87.12 84 LEU A C 1
ATOM 680 O O . LEU A 1 84 ? 1.956 -4.273 12.727 1.00 87.12 84 LEU A O 1
ATOM 684 N N . HIS A 1 85 ? 2.274 -3.118 10.813 1.00 83.88 85 HIS A N 1
ATOM 685 C CA . HIS A 1 85 ? 3.440 -2.339 11.243 1.00 83.88 85 HIS A CA 1
ATOM 686 C C . HIS A 1 85 ? 3.175 -0.829 11.336 1.00 83.88 85 HIS A C 1
ATOM 688 O O . HIS A 1 85 ? 4.109 -0.047 11.467 1.00 83.88 85 HIS A O 1
ATOM 694 N N . ASP A 1 86 ? 1.911 -0.410 11.294 1.00 86.81 86 ASP A N 1
ATOM 695 C CA . ASP A 1 86 ? 1.505 1.001 11.350 1.00 86.81 86 ASP A CA 1
ATOM 696 C C . ASP A 1 86 ? 0.976 1.404 12.735 1.00 86.81 86 ASP A C 1
ATOM 698 O O . ASP A 1 86 ? 0.129 2.275 12.882 1.00 86.81 86 ASP A O 1
ATOM 702 N N . GLN A 1 87 ? 1.500 0.758 13.776 1.00 82.44 87 GLN A N 1
ATOM 703 C CA . GLN A 1 87 ? 1.066 0.914 15.169 1.00 82.44 87 GLN A CA 1
ATOM 704 C C . GLN A 1 87 ? 1.271 2.341 15.700 1.00 82.44 87 GLN A C 1
ATOM 706 O O . GLN A 1 87 ? 0.522 2.804 16.553 1.00 82.44 87 GLN A O 1
ATOM 711 N N . GLU A 1 88 ? 2.280 3.034 15.170 1.00 85.56 88 GLU A N 1
ATOM 712 C CA . GLU A 1 88 ? 2.620 4.428 15.483 1.00 85.56 88 GLU A CA 1
ATOM 713 C C . GLU A 1 88 ? 1.602 5.442 14.918 1.00 85.56 88 GLU A C 1
ATOM 715 O O . GLU A 1 88 ? 1.586 6.606 15.330 1.00 85.56 88 GLU A O 1
ATOM 720 N N . TYR A 1 89 ? 0.720 4.986 14.021 1.00 86.44 89 TYR A N 1
ATOM 721 C CA . TYR A 1 89 ? -0.357 5.767 13.420 1.00 86.44 89 TYR A CA 1
ATOM 722 C C . TYR A 1 89 ? -1.714 5.073 13.617 1.00 86.44 89 TYR A C 1
ATOM 724 O O . TYR A 1 89 ? -2.255 4.478 12.679 1.00 86.44 89 TYR A O 1
ATOM 732 N N . PRO A 1 90 ? -2.302 5.126 14.825 1.00 88.00 90 PRO A N 1
ATOM 733 C CA . PRO A 1 90 ? -3.676 4.686 15.020 1.00 88.00 90 PRO A CA 1
ATOM 734 C C . PRO A 1 90 ? -4.600 5.443 14.061 1.00 88.00 90 PRO A C 1
ATOM 736 O O . PRO A 1 90 ? -4.615 6.672 14.075 1.00 88.00 90 PRO A O 1
ATOM 739 N N . PHE A 1 91 ? -5.335 4.737 13.199 1.00 90.06 91 PHE A N 1
ATOM 740 C CA . PHE A 1 91 ? -6.135 5.387 12.158 1.00 90.06 91 PHE A CA 1
ATOM 741 C C . PHE A 1 91 ? -7.342 6.149 12.730 1.00 90.06 91 PHE A C 1
ATOM 743 O O . PHE A 1 91 ? -7.950 6.957 12.038 1.00 90.06 91 PHE A O 1
ATOM 750 N N . GLU A 1 92 ? -7.707 5.923 13.987 1.00 90.62 92 GLU A N 1
ATOM 751 C CA . GLU A 1 92 ? -8.748 6.676 14.676 1.00 90.62 92 GLU A CA 1
ATOM 752 C C . GLU A 1 92 ? -8.308 8.138 14.867 1.00 90.62 92 GLU A C 1
ATOM 754 O O . GLU A 1 92 ? -9.025 9.047 14.435 1.00 90.62 92 GLU A O 1
ATOM 759 N N . ASP A 1 93 ? -7.084 8.334 15.375 1.00 91.81 93 ASP A N 1
ATOM 760 C CA . ASP A 1 93 ? -6.554 9.635 15.810 1.00 91.81 93 ASP A CA 1
ATOM 761 C C . ASP A 1 93 ? -5.568 10.266 14.815 1.00 91.81 93 ASP A C 1
ATOM 763 O O . ASP A 1 93 ? -5.507 11.484 14.671 1.00 91.81 93 ASP A O 1
ATOM 767 N N . ARG A 1 94 ? -4.779 9.444 14.115 1.00 94.38 94 ARG A N 1
ATOM 768 C CA . ARG A 1 94 ? -3.655 9.860 13.253 1.00 94.38 94 ARG A CA 1
ATOM 769 C C . ARG A 1 94 ? -3.824 9.403 11.804 1.00 94.38 94 ARG A C 1
ATOM 771 O O . ARG A 1 94 ? -2.842 9.122 11.116 1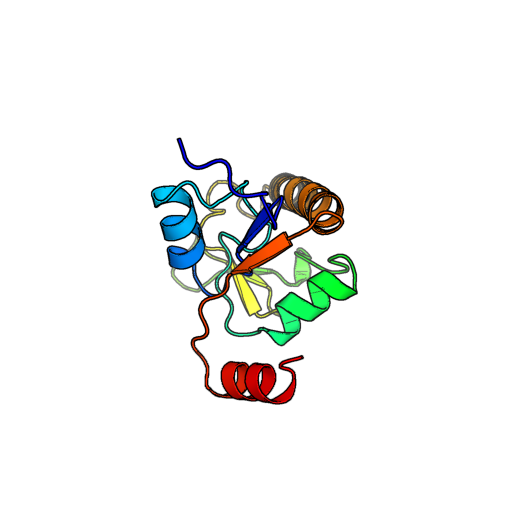.00 94.38 94 ARG A O 1
ATOM 778 N N . PHE A 1 95 ? -5.071 9.325 11.331 1.00 94.69 95 PHE A N 1
ATOM 779 C CA . PHE A 1 95 ? -5.378 8.898 9.961 1.00 94.69 95 PHE A CA 1
ATOM 780 C C . PHE A 1 95 ? -4.641 9.717 8.901 1.00 94.69 95 PHE A C 1
ATOM 782 O O . PHE A 1 95 ? -4.055 9.142 7.992 1.00 94.69 95 PHE A O 1
ATOM 789 N N . GLU A 1 96 ? -4.629 11.044 9.026 1.00 96.12 96 GLU A N 1
ATOM 790 C CA . GLU A 1 96 ? -3.996 11.907 8.024 1.00 96.12 96 GLU A CA 1
ATOM 791 C C . GLU A 1 96 ? -2.493 11.651 7.913 1.00 96.12 96 GLU A C 1
ATOM 793 O O . GLU A 1 96 ? -1.934 11.631 6.821 1.00 96.12 96 GLU A O 1
ATOM 798 N N . GLU A 1 97 ? -1.829 11.371 9.031 1.00 96.25 97 GLU A N 1
ATOM 799 C CA . GLU A 1 97 ? -0.403 11.051 9.039 1.00 96.25 97 GLU A CA 1
ATOM 800 C C . GLU A 1 97 ? -0.125 9.672 8.430 1.00 96.25 97 GLU A C 1
ATOM 802 O O . GLU A 1 97 ? 0.826 9.511 7.659 1.00 96.25 97 GLU A O 1
ATOM 807 N N . LEU A 1 98 ? -0.990 8.691 8.714 1.00 94.44 98 LEU A N 1
ATOM 808 C CA . LEU A 1 98 ? -0.968 7.381 8.066 1.00 94.44 98 LEU A CA 1
ATOM 809 C C . LEU A 1 98 ? -1.158 7.521 6.547 1.00 94.44 98 LEU A C 1
ATOM 811 O O . LEU A 1 98 ? -0.365 6.982 5.771 1.00 94.44 98 LEU A O 1
ATOM 815 N N . LYS A 1 99 ? -2.169 8.284 6.119 1.00 95.31 99 LYS A N 1
ATOM 816 C CA . LYS A 1 99 ? -2.484 8.539 4.710 1.00 95.31 99 LYS A CA 1
ATOM 817 C C . LYS A 1 99 ? -1.324 9.238 4.011 1.00 95.31 99 LYS A C 1
ATOM 819 O O . LYS A 1 99 ? -0.877 8.772 2.969 1.00 95.31 99 LYS A O 1
ATOM 824 N N . GLN A 1 100 ? -0.734 10.262 4.625 1.00 96.06 100 GLN A N 1
ATOM 825 C CA . GLN A 1 100 ? 0.455 10.942 4.101 1.00 96.06 100 GLN A CA 1
ATOM 826 C C . GLN A 1 100 ? 1.680 10.020 3.999 1.00 96.06 100 GLN A C 1
ATOM 828 O O . GLN A 1 100 ? 2.437 10.106 3.028 1.00 96.06 100 GLN A O 1
ATOM 833 N N . LYS A 1 101 ? 1.899 9.124 4.972 1.00 94.56 101 LYS A N 1
ATOM 834 C CA . LYS A 1 101 ? 2.971 8.114 4.916 1.00 94.56 101 LYS A CA 1
ATOM 835 C C . LYS A 1 101 ? 2.805 7.202 3.704 1.00 94.56 101 LYS A C 1
ATOM 837 O O . LYS A 1 101 ? 3.786 6.964 2.997 1.00 94.56 101 LYS A O 1
ATOM 842 N N . TYR A 1 102 ? 1.596 6.697 3.466 1.00 95.25 102 TYR A N 1
ATOM 843 C CA . TYR A 1 102 ? 1.321 5.846 2.310 1.00 95.25 102 TYR A CA 1
ATOM 844 C C . TYR A 1 102 ? 1.359 6.628 0.997 1.00 95.25 102 TYR A C 1
ATOM 846 O O . TYR A 1 102 ? 1.978 6.140 0.055 1.00 95.25 102 TYR A O 1
ATOM 854 N N . GLN A 1 103 ? 0.848 7.861 0.955 1.00 96.25 103 GLN A N 1
ATOM 855 C CA . GLN A 1 103 ? 0.901 8.709 -0.237 1.00 96.25 103 GLN A CA 1
ATOM 856 C C . GLN A 1 103 ? 2.341 8.923 -0.716 1.00 96.25 103 GLN A C 1
ATOM 858 O O . GLN A 1 103 ? 2.650 8.643 -1.866 1.00 96.25 103 GLN A O 1
ATOM 863 N N . LYS A 1 104 ? 3.275 9.266 0.184 1.00 96.00 104 LYS A N 1
ATOM 864 C CA . LYS A 1 104 ? 4.703 9.407 -0.169 1.00 96.00 104 LYS A CA 1
ATOM 865 C C . LYS A 1 104 ? 5.304 8.127 -0.764 1.00 96.00 104 LYS A C 1
ATOM 867 O O . LYS A 1 104 ? 6.196 8.191 -1.611 1.00 96.00 104 LYS A O 1
ATOM 872 N N . ARG A 1 105 ? 4.861 6.954 -0.296 1.00 95.00 105 ARG A N 1
ATOM 873 C CA . ARG A 1 105 ? 5.306 5.651 -0.823 1.00 95.00 105 ARG A CA 1
ATOM 874 C C . ARG A 1 105 ? 4.689 5.362 -2.186 1.00 95.00 105 ARG A C 1
ATOM 876 O O . ARG A 1 105 ? 5.390 4.829 -3.039 1.00 95.00 105 ARG A O 1
ATOM 883 N N . ILE A 1 106 ? 3.419 5.712 -2.377 1.00 96.25 106 ILE A N 1
ATOM 884 C CA . ILE A 1 106 ? 2.688 5.577 -3.640 1.00 96.25 106 ILE A CA 1
ATOM 885 C C . ILE A 1 106 ? 3.302 6.493 -4.698 1.00 96.25 106 ILE A C 1
ATOM 887 O O . ILE A 1 106 ? 3.664 6.009 -5.763 1.00 96.25 106 ILE A O 1
ATOM 891 N N . ASP A 1 107 ? 3.531 7.769 -4.389 1.00 96.38 107 ASP A N 1
ATOM 892 C CA . ASP A 1 107 ? 4.135 8.730 -5.321 1.00 96.38 107 ASP A CA 1
ATOM 893 C C . ASP A 1 107 ? 5.499 8.233 -5.810 1.00 96.38 107 ASP A C 1
ATOM 895 O O . ASP A 1 107 ? 5.777 8.179 -7.010 1.00 96.38 107 ASP A O 1
ATOM 899 N N . ARG A 1 108 ? 6.339 7.775 -4.870 1.00 95.50 108 ARG A N 1
ATOM 900 C CA . ARG A 1 108 ? 7.631 7.169 -5.199 1.00 95.50 108 ARG A CA 1
ATOM 901 C C . ARG A 1 108 ? 7.472 5.893 -6.022 1.00 95.50 108 ARG A C 1
ATOM 903 O O . ARG A 1 108 ? 8.246 5.686 -6.949 1.00 95.50 108 ARG A O 1
ATOM 910 N N . PHE A 1 109 ? 6.505 5.039 -5.691 1.00 95.38 109 PHE A N 1
ATOM 911 C CA . PHE A 1 109 ? 6.220 3.826 -6.454 1.00 95.38 109 PHE A CA 1
ATOM 912 C C . PHE A 1 109 ? 5.885 4.158 -7.902 1.00 95.38 109 PHE A C 1
ATOM 914 O O . PHE A 1 109 ? 6.557 3.654 -8.796 1.00 95.38 109 PHE A O 1
ATOM 921 N N . MET A 1 110 ? 4.922 5.050 -8.127 1.00 95.81 110 MET A N 1
ATOM 922 C CA . MET A 1 110 ? 4.456 5.421 -9.463 1.00 95.81 110 MET A CA 1
ATOM 923 C C . MET A 1 110 ? 5.552 6.067 -10.315 1.00 95.81 110 MET A C 1
ATOM 925 O O . MET A 1 110 ? 5.583 5.863 -11.528 1.00 95.81 110 MET A O 1
ATOM 929 N N . GLU A 1 111 ? 6.476 6.804 -9.697 1.00 95.69 111 GLU A N 1
ATOM 930 C CA . GLU A 1 111 ? 7.649 7.342 -10.388 1.00 95.69 111 GLU A CA 1
ATOM 931 C C . GLU A 1 111 ? 8.671 6.247 -10.734 1.00 95.69 111 GLU A C 1
ATOM 933 O O . GLU A 1 111 ? 9.152 6.154 -11.863 1.00 95.69 111 GLU A O 1
ATOM 938 N N . GLU A 1 112 ? 9.006 5.384 -9.776 1.00 94.31 112 GLU A N 1
ATOM 939 C CA . GLU A 1 112 ? 10.090 4.410 -9.922 1.00 94.31 112 GLU A CA 1
ATOM 940 C C . GLU A 1 112 ? 9.746 3.242 -10.854 1.00 94.31 112 GLU A C 1
ATOM 942 O O . GLU A 1 112 ? 10.642 2.722 -11.525 1.00 94.31 112 GLU A O 1
ATOM 947 N N . ILE A 1 113 ? 8.470 2.856 -10.957 1.00 94.00 113 ILE A N 1
ATOM 948 C CA . ILE A 1 113 ? 8.035 1.776 -11.861 1.00 94.00 113 ILE A CA 1
ATOM 949 C C . ILE A 1 113 ? 8.110 2.157 -13.346 1.00 94.00 113 ILE A C 1
ATOM 951 O O . ILE A 1 113 ? 8.026 1.278 -14.199 1.00 94.00 113 ILE A O 1
ATOM 955 N N . ARG A 1 114 ? 8.314 3.443 -13.673 1.00 94.12 114 ARG A N 1
ATOM 956 C CA . ARG A 1 114 ? 8.593 3.907 -15.048 1.00 94.12 114 ARG A CA 1
ATOM 957 C C . ARG A 1 114 ? 9.987 3.496 -15.527 1.00 94.12 114 ARG A C 1
ATOM 959 O O . ARG A 1 114 ? 10.268 3.524 -16.722 1.00 94.12 114 ARG A O 1
ATOM 966 N N . LYS A 1 115 ? 10.871 3.132 -14.597 1.00 93.81 115 LYS A N 1
ATOM 967 C CA . LYS A 1 115 ? 12.215 2.611 -14.872 1.00 93.81 115 LYS A CA 1
ATOM 968 C C . LYS A 1 115 ? 12.164 1.081 -14.934 1.00 93.81 115 LYS A C 1
ATOM 970 O O . LYS A 1 115 ? 11.261 0.486 -14.342 1.00 93.81 115 LYS A O 1
ATOM 975 N N . PRO A 1 116 ? 13.150 0.412 -15.562 1.00 93.44 116 PRO A N 1
ATOM 976 C CA . PRO A 1 116 ? 13.229 -1.047 -15.561 1.00 93.44 116 PRO A CA 1
ATOM 977 C C . PRO A 1 116 ? 13.136 -1.614 -14.139 1.00 93.44 116 PRO A C 1
ATOM 979 O O . PRO A 1 116 ? 14.034 -1.413 -13.317 1.00 93.44 116 PRO A O 1
ATOM 982 N N . THR A 1 117 ? 12.039 -2.303 -13.834 1.00 92.25 117 THR A N 1
ATOM 983 C CA . THR A 1 117 ? 11.699 -2.730 -12.473 1.00 92.25 117 THR A CA 1
ATOM 984 C C . THR A 1 117 ? 11.437 -4.227 -12.434 1.00 92.25 117 THR A C 1
ATOM 986 O O . THR A 1 117 ? 10.690 -4.758 -13.249 1.00 92.25 117 THR A O 1
ATOM 989 N N . CYS A 1 118 ? 12.052 -4.903 -11.467 1.00 91.00 118 CYS A N 1
ATOM 990 C CA . CYS A 1 118 ? 11.771 -6.290 -11.134 1.00 91.00 118 CYS A CA 1
ATOM 991 C C . CYS A 1 118 ? 10.845 -6.333 -9.914 1.00 91.00 118 CYS A C 1
ATOM 993 O O . CYS A 1 118 ? 11.179 -5.816 -8.843 1.00 91.00 118 CYS A O 1
ATOM 995 N N . PHE A 1 119 ? 9.677 -6.944 -10.075 1.00 90.44 119 PHE A N 1
ATOM 996 C CA . PHE A 1 119 ? 8.731 -7.140 -8.984 1.00 90.44 119 PHE A CA 1
ATOM 997 C C . PHE A 1 119 ? 8.939 -8.502 -8.328 1.00 90.44 119 PHE A C 1
ATOM 999 O O . PHE A 1 119 ? 9.111 -9.515 -9.003 1.00 90.44 119 PHE A O 1
ATOM 1006 N N . LEU A 1 120 ? 8.911 -8.523 -6.998 1.00 88.50 120 LEU A N 1
ATOM 1007 C CA . LEU A 1 120 ? 9.100 -9.715 -6.180 1.00 88.50 120 LEU A CA 1
ATOM 1008 C C . LEU A 1 120 ? 7.855 -9.936 -5.326 1.00 88.50 120 LEU A C 1
ATOM 1010 O O . LEU A 1 120 ? 7.388 -9.026 -4.643 1.00 88.50 120 LEU A O 1
ATOM 1014 N N . ARG A 1 121 ? 7.320 -11.155 -5.342 1.00 86.69 121 ARG A N 1
ATOM 1015 C CA . ARG A 1 121 ? 6.170 -11.545 -4.526 1.00 86.69 121 ARG A CA 1
ATOM 1016 C C . ARG A 1 121 ? 6.282 -13.014 -4.159 1.00 86.69 121 ARG A C 1
ATOM 1018 O O . ARG A 1 121 ? 6.583 -13.844 -5.014 1.00 86.69 121 ARG A O 1
ATOM 1025 N N . SER A 1 122 ? 6.035 -13.330 -2.894 1.00 83.12 122 SER A N 1
ATOM 1026 C CA . SER A 1 122 ? 5.817 -14.716 -2.485 1.00 83.12 122 SER A CA 1
ATOM 1027 C C . SER A 1 122 ? 4.415 -15.133 -2.909 1.00 83.12 122 SER A C 1
ATOM 1029 O O . SER A 1 122 ? 3.463 -14.429 -2.601 1.00 83.12 122 SER A O 1
ATOM 1031 N N . VAL A 1 123 ? 4.283 -16.268 -3.589 1.00 82.69 123 VAL A N 1
ATOM 1032 C CA . VAL A 1 123 ? 2.977 -16.837 -3.946 1.00 82.69 123 VAL A CA 1
ATOM 1033 C C . VAL A 1 123 ? 2.598 -17.842 -2.867 1.00 82.69 123 VAL A C 1
ATOM 1035 O O . VAL A 1 123 ? 3.360 -18.776 -2.616 1.00 82.69 123 VAL A O 1
ATOM 1038 N N . ILE A 1 124 ? 1.449 -17.645 -2.219 1.00 79.38 124 ILE A N 1
ATOM 1039 C CA . ILE A 1 124 ? 0.990 -18.516 -1.118 1.00 79.38 124 ILE A CA 1
ATOM 1040 C C . ILE A 1 124 ? -0.322 -19.245 -1.412 1.00 79.38 124 ILE A C 1
ATOM 1042 O O . ILE A 1 124 ? -0.639 -20.204 -0.715 1.00 79.38 124 ILE A O 1
ATOM 1046 N N . ALA A 1 125 ? -1.051 -18.840 -2.455 1.00 79.06 125 ALA A N 1
ATOM 1047 C CA . ALA A 1 125 ? -2.335 -19.422 -2.826 1.00 79.06 125 ALA A CA 1
ATOM 1048 C C . ALA A 1 125 ? -2.296 -20.048 -4.235 1.00 79.06 125 ALA A C 1
ATOM 1050 O O . ALA A 1 125 ? -1.597 -19.585 -5.142 1.00 79.06 125 ALA A O 1
ATOM 1051 N N . THR A 1 126 ? -3.018 -21.156 -4.420 1.00 81.69 126 THR A N 1
ATOM 1052 C CA . THR A 1 126 ? -3.009 -21.948 -5.666 1.00 81.69 126 THR A CA 1
ATOM 1053 C C . THR A 1 126 ? -3.737 -21.267 -6.823 1.00 81.69 126 THR A C 1
ATOM 1055 O O . THR A 1 126 ? -3.404 -21.491 -7.988 1.00 81.69 126 THR A O 1
ATOM 1058 N N . ASP A 1 127 ? -4.733 -20.445 -6.518 1.00 83.62 127 ASP A N 1
ATOM 1059 C CA . ASP A 1 127 ? -5.439 -19.596 -7.476 1.00 83.62 127 ASP A CA 1
ATOM 1060 C C . ASP A 1 127 ? -4.522 -18.490 -8.020 1.00 83.62 127 ASP A C 1
ATOM 1062 O O . ASP A 1 127 ? -4.444 -18.322 -9.238 1.00 83.62 127 ASP A O 1
ATOM 1066 N N . GLU A 1 128 ? -3.746 -17.830 -7.153 1.00 83.50 128 GLU A N 1
ATOM 1067 C CA . GLU A 1 128 ? -2.704 -16.875 -7.549 1.00 83.50 128 GLU A CA 1
ATOM 1068 C C . GLU A 1 128 ? -1.677 -17.549 -8.471 1.00 83.50 128 GLU 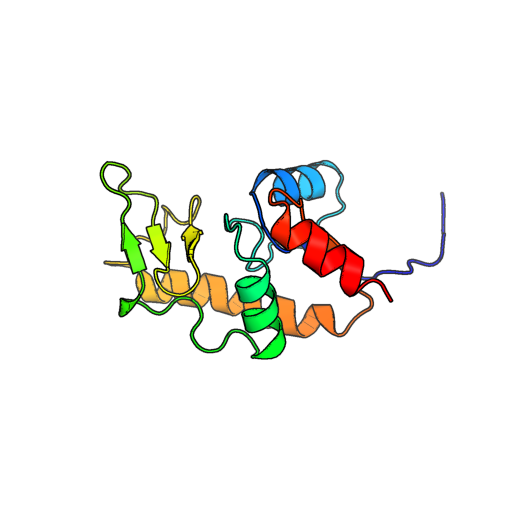A C 1
ATOM 1070 O O . GLU A 1 128 ? -1.380 -17.043 -9.556 1.00 83.50 128 GLU A O 1
ATOM 1075 N N . LEU A 1 129 ? -1.192 -18.741 -8.102 1.00 84.50 129 LEU A N 1
ATOM 1076 C CA . LEU A 1 129 ? -0.275 -19.511 -8.946 1.00 84.50 129 LEU A CA 1
ATOM 1077 C C . LEU A 1 129 ? -0.887 -19.822 -10.320 1.00 84.50 129 LEU A C 1
ATOM 1079 O O . LEU A 1 129 ? -0.223 -19.670 -11.347 1.00 84.50 129 LEU A O 1
ATOM 1083 N N . SER A 1 130 ? -2.154 -20.237 -10.345 1.00 86.56 130 SER A N 1
ATOM 1084 C CA . SER A 1 130 ? -2.875 -20.557 -11.579 1.00 86.56 130 SER A CA 1
ATOM 1085 C C . SER A 1 130 ? -3.033 -19.331 -12.478 1.00 86.56 130 SER A C 1
ATOM 1087 O O . SER A 1 130 ? -2.848 -19.434 -13.692 1.00 86.56 130 SER A O 1
ATOM 1089 N N . TYR A 1 131 ? -3.338 -18.169 -11.895 1.00 85.88 131 TYR A N 1
ATOM 1090 C CA . TYR A 1 131 ? -3.406 -16.899 -12.612 1.00 85.88 131 TYR A CA 1
ATOM 1091 C C . TYR A 1 131 ? -2.051 -16.534 -13.223 1.00 85.88 131 TYR A C 1
ATOM 1093 O O . TYR A 1 131 ? -1.981 -16.247 -14.418 1.00 85.88 131 TYR A O 1
ATOM 1101 N N . ILE A 1 132 ? -0.971 -16.612 -12.439 1.00 86.00 132 ILE A N 1
ATOM 1102 C CA . ILE A 1 132 ? 0.383 -16.310 -12.916 1.00 86.00 132 ILE A CA 1
ATOM 1103 C C . ILE A 1 132 ? 0.751 -17.238 -14.072 1.00 86.00 132 ILE A C 1
ATOM 1105 O O . ILE A 1 132 ? 1.206 -16.752 -15.095 1.00 86.00 132 ILE A O 1
ATOM 1109 N N . VAL A 1 133 ? 0.519 -18.552 -13.948 1.00 87.50 133 VAL A N 1
ATOM 1110 C CA . VAL A 1 133 ? 0.806 -19.553 -14.996 1.00 87.50 133 VAL A CA 1
ATOM 1111 C C . VAL A 1 133 ? 0.085 -19.262 -16.307 1.00 87.50 133 VAL A C 1
ATOM 1113 O O . VAL A 1 133 ? 0.697 -19.406 -17.362 1.00 87.50 133 VAL A O 1
ATOM 1116 N N . LYS A 1 134 ? -1.176 -18.832 -16.250 1.00 90.12 134 LYS A N 1
ATOM 1117 C CA 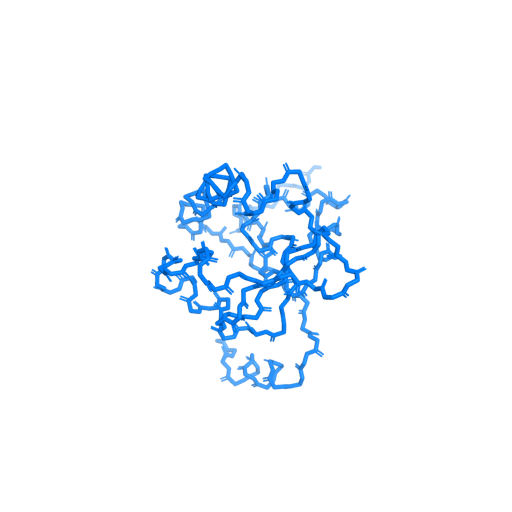. LYS A 1 134 ? -1.958 -18.501 -17.448 1.00 90.12 134 LYS A CA 1
ATOM 1118 C C . LYS A 1 134 ? -1.505 -17.213 -18.140 1.00 90.12 134 LYS A C 1
ATOM 1120 O O . LYS A 1 134 ? -1.777 -17.062 -19.323 1.00 90.12 134 LYS A O 1
ATOM 1125 N N . ASN A 1 135 ? -0.830 -16.314 -17.423 1.00 85.00 135 ASN A N 1
ATOM 1126 C CA . ASN A 1 135 ? -0.437 -14.986 -17.903 1.00 85.00 135 ASN A CA 1
ATOM 1127 C C . ASN A 1 135 ? 1.092 -14.805 -17.967 1.00 85.00 135 ASN A C 1
ATOM 1129 O O . ASN A 1 135 ? 1.591 -13.682 -17.900 1.00 85.00 135 ASN A O 1
ATOM 1133 N N . LYS A 1 136 ? 1.855 -15.902 -18.065 1.00 77.19 136 LYS A N 1
ATOM 1134 C CA . LYS A 1 136 ? 3.301 -15.841 -18.318 1.00 77.19 136 LYS A CA 1
ATOM 1135 C C . LYS A 1 136 ? 3.503 -15.409 -19.772 1.00 77.19 136 LYS A C 1
ATOM 1137 O O . LYS A 1 136 ? 3.064 -16.130 -20.666 1.00 77.19 136 LYS A O 1
ATOM 1142 N N . GLY A 1 137 ? 4.090 -14.228 -19.972 1.00 57.56 137 GLY A N 1
ATOM 1143 C CA . GLY A 1 137 ? 4.503 -13.727 -21.288 1.00 57.56 137 GLY A CA 1
ATOM 1144 C C . GLY A 1 137 ? 5.646 -14.529 -21.891 1.00 57.56 137 GLY A C 1
ATOM 1145 O O . GLY A 1 137 ? 6.444 -15.094 -21.106 1.00 57.56 137 GLY A O 1
#

pLDDT: mean 86.16, std 10.72, range [38.59, 96.38]

Radius of gyration: 15.76 Å; chains: 1; bounding box: 49×34×42 Å

Foldseek 3Di:
DDPDPPLAPAEAELALDLVQLVVCVVVVRHPDDALRNQKHDLPVVLSVVCVVVLNVPPLDLVQKDDDVPGQQKIARNVSRIIHNPCSVARCVPRVVVVVVVSVVNSVVVNVRVVTRYHYDYDNDDPVVVVVCVVPPD

Secondary structure (DSSP, 8-state):
------S-SEEEE--S-HHHHHHHHHTT---S--SSTTEE-S-HHHHHHHHHTTTTTTT-GGGEEEETTEEEEEEETTT--EESS-TTS-TTT-HHHHHHHHHHHHHHHHHHTTS-EEEE-----HHHHHHHHHT--